Protein AF-A0A4P5QEE5-F1 (afdb_monomer)

Secondary structure (DSSP, 8-state):
---HHHHHHHHHHHH-TT--HHHHHHHT--HHHHHHHHHHHT--GGGTT--GGGS-HHHHHHHHHHHHHHHHHHHHTTT--GGGGSPP------S----HHHHHHHHHHHHHHHHHHHHHTTS---

Foldseek 3Di:
DDDPVVVVVVVCCVPVVDDDVVQVVLVPDDLVVLQQLCVLLVHDSVCSPPHPVVDDPVSVVSSVNSVVVVVVVCVVCVPPDPVNVDDPPPPPVPPPCVDPVVVVVVVVVVVVVVVCVVVVVVPPDD

Sequence (126 aa):
MKDHNHWLAVCRQLITEHHSKARKAWEGMNQRQRGVILHSAGLSARFCPYDWKDFNNRELRQLKRGIQRLRALANAFGSISDLDFVQPVLPVVVAEVSKPEQASLVIQAVLEARNKLKTGAITRNH

Radius of gyration: 28.26 Å; Cα contacts (8 Å, |Δi|>4): 48; chains: 1; bounding box: 59×30×85 Å

Structure (mmCIF, N/CA/C/O backbone):
data_AF-A0A4P5QEE5-F1
#
_entry.id   AF-A0A4P5QEE5-F1
#
loop_
_atom_site.group_PDB
_atom_site.id
_atom_site.type_symbol
_atom_site.label_atom_id
_atom_site.label_alt_id
_atom_site.label_comp_id
_atom_site.label_asym_id
_atom_site.label_entity_id
_atom_site.label_seq_id
_atom_site.pdbx_PDB_ins_code
_atom_site.Cartn_x
_atom_site.Cartn_y
_atom_site.Cartn_z
_atom_site.occupancy
_atom_site.B_iso_or_equiv
_atom_site.auth_seq_id
_atom_site.auth_comp_id
_atom_site.auth_asym_id
_atom_site.auth_atom_id
_atom_site.pdbx_PDB_model_num
ATOM 1 N N . MET A 1 1 ? 3.429 -5.647 34.161 1.00 53.69 1 MET A N 1
ATOM 2 C CA . MET A 1 1 ? 3.590 -4.194 33.917 1.00 53.69 1 MET A CA 1
ATOM 3 C C . MET A 1 1 ? 3.403 -3.961 32.427 1.00 53.69 1 MET A C 1
ATOM 5 O O . MET A 1 1 ? 3.922 -4.760 31.665 1.00 53.69 1 MET A O 1
ATOM 9 N N . LYS A 1 2 ? 2.609 -2.977 31.992 1.00 66.44 2 LYS A N 1
ATOM 10 C CA . LYS A 1 2 ? 2.437 -2.726 30.550 1.00 66.44 2 LYS A CA 1
ATOM 11 C C . LYS A 1 2 ? 3.646 -1.961 30.002 1.00 66.44 2 LYS A C 1
ATOM 13 O O . LYS A 1 2 ? 4.070 -0.994 30.630 1.00 66.44 2 LYS A O 1
ATOM 18 N N . ASP A 1 3 ? 4.159 -2.386 28.848 1.00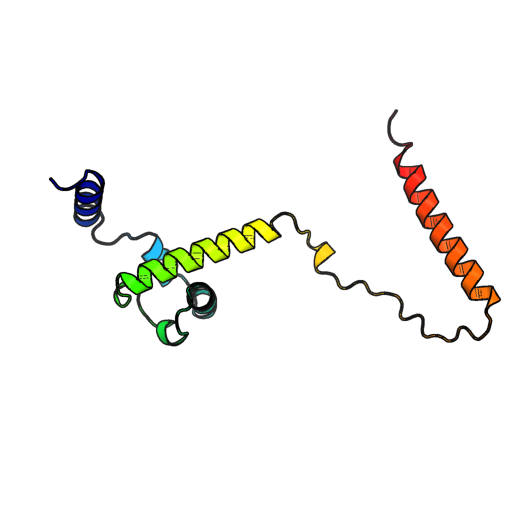 82.19 3 ASP A N 1
ATOM 19 C CA . ASP A 1 3 ? 5.369 -1.830 28.229 1.00 82.19 3 ASP A CA 1
ATOM 20 C C . ASP A 1 3 ? 5.222 -0.364 27.803 1.00 82.19 3 ASP A C 1
ATOM 22 O O . ASP A 1 3 ? 4.135 0.115 27.479 1.00 82.19 3 ASP A O 1
ATOM 26 N N . HIS A 1 4 ? 6.351 0.337 27.707 1.00 74.38 4 HIS A N 1
ATOM 27 C CA . HIS A 1 4 ? 6.447 1.734 27.266 1.00 74.38 4 HIS A CA 1
ATOM 28 C C . HIS A 1 4 ? 5.711 2.012 25.936 1.00 74.38 4 HIS A C 1
ATOM 30 O O . HIS A 1 4 ? 5.020 3.021 25.787 1.00 74.38 4 HIS A O 1
ATOM 36 N N . ASN A 1 5 ? 5.772 1.067 24.989 1.00 73.06 5 ASN A N 1
ATOM 37 C CA . ASN A 1 5 ? 5.068 1.159 23.706 1.00 73.06 5 ASN A CA 1
ATOM 38 C C . ASN A 1 5 ? 3.537 1.175 23.851 1.00 73.06 5 ASN A C 1
ATOM 40 O O . ASN A 1 5 ? 2.855 1.791 23.031 1.00 73.06 5 ASN A O 1
ATOM 44 N N . HIS A 1 6 ? 2.992 0.523 24.884 1.00 76.25 6 HIS A N 1
ATOM 45 C CA . HIS A 1 6 ? 1.557 0.529 25.165 1.00 76.25 6 HIS A CA 1
ATOM 46 C C . HIS A 1 6 ? 1.094 1.920 25.601 1.00 76.25 6 HIS A C 1
ATOM 48 O O . HIS A 1 6 ? 0.134 2.449 25.048 1.00 76.25 6 HIS A O 1
ATOM 54 N N . TRP A 1 7 ? 1.811 2.543 26.537 1.00 83.25 7 TRP A N 1
ATOM 55 C CA . TRP A 1 7 ? 1.470 3.878 27.031 1.00 83.25 7 TRP A CA 1
ATOM 56 C C . TRP A 1 7 ? 1.654 4.959 25.966 1.00 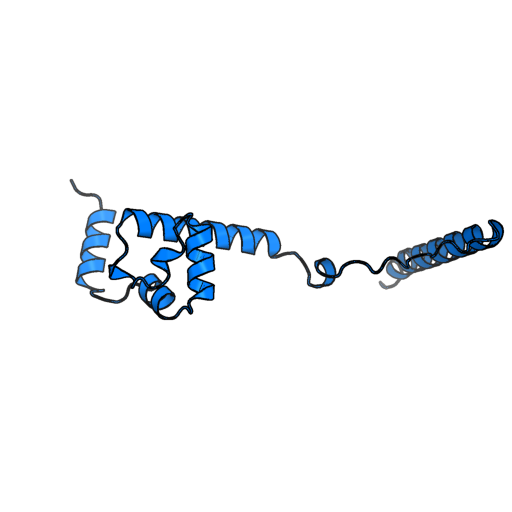83.25 7 TRP A C 1
ATOM 58 O O . TRP A 1 7 ? 0.796 5.825 25.828 1.00 83.25 7 TRP A O 1
ATOM 68 N N . LEU A 1 8 ? 2.683 4.854 25.117 1.00 80.50 8 LEU A N 1
ATOM 69 C CA . LEU A 1 8 ? 2.822 5.735 23.952 1.00 80.50 8 LEU A CA 1
ATOM 70 C C . LEU A 1 8 ? 1.657 5.603 22.962 1.00 80.50 8 LEU A C 1
ATOM 72 O O . LEU A 1 8 ? 1.245 6.600 22.371 1.00 80.50 8 LEU A O 1
ATOM 76 N N . ALA A 1 9 ? 1.127 4.396 22.754 1.00 70.12 9 ALA A N 1
ATOM 77 C CA . ALA A 1 9 ? -0.030 4.188 21.885 1.00 70.12 9 ALA A CA 1
ATOM 78 C C . ALA A 1 9 ? -1.307 4.808 22.474 1.00 70.12 9 ALA A C 1
ATOM 80 O O . ALA A 1 9 ? -2.044 5.468 21.743 1.00 70.12 9 ALA A O 1
ATOM 81 N N . VAL A 1 10 ? -1.519 4.662 23.786 1.00 71.50 10 VAL A N 1
ATOM 82 C CA . VAL A 1 10 ? -2.647 5.261 24.520 1.00 71.50 10 VAL A CA 1
ATOM 83 C C . VAL A 1 10 ? -2.572 6.791 24.492 1.00 71.50 10 VAL A C 1
ATOM 85 O O . VAL A 1 10 ? -3.545 7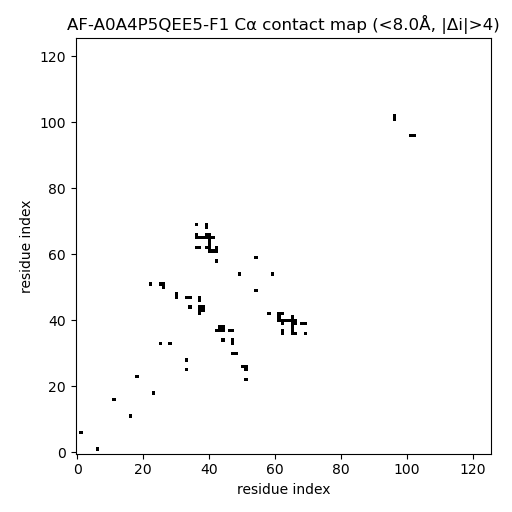.442 24.123 1.00 71.50 10 VAL A O 1
ATOM 88 N N . CYS A 1 11 ? -1.405 7.381 24.771 1.00 69.81 11 CYS A N 1
ATOM 89 C CA . CYS A 1 11 ? -1.216 8.833 24.694 1.00 69.81 11 CYS A CA 1
ATOM 90 C C . CYS A 1 11 ? -1.396 9.363 23.266 1.00 69.81 11 CYS A C 1
ATOM 92 O O . CYS A 1 11 ? -2.002 10.412 23.068 1.00 69.81 11 CYS A O 1
ATOM 94 N N . ARG A 1 12 ? -0.925 8.630 22.245 1.00 68.44 12 ARG A N 1
ATOM 95 C CA . ARG A 1 12 ? -1.198 8.987 20.845 1.00 68.44 12 ARG A CA 1
ATOM 96 C C . ARG A 1 12 ? -2.693 8.944 20.552 1.00 68.44 12 ARG A C 1
ATOM 98 O O . ARG A 1 12 ? -3.183 9.879 19.938 1.00 68.44 12 ARG A O 1
ATOM 105 N N . GLN A 1 13 ? -3.420 7.926 21.004 1.00 63.81 13 GLN A N 1
ATOM 106 C CA . GLN A 1 13 ? -4.875 7.861 20.827 1.00 63.81 13 GLN A CA 1
ATOM 107 C C . GLN A 1 13 ? -5.606 9.038 21.482 1.00 63.81 13 GLN A C 1
ATOM 109 O O . GLN A 1 13 ? -6.482 9.610 20.846 1.00 63.81 13 GLN A O 1
ATOM 114 N N . LEU A 1 14 ? -5.208 9.426 22.696 1.00 64.06 14 LEU A N 1
ATOM 115 C CA . LEU A 1 14 ? -5.802 10.544 23.438 1.00 64.06 14 LEU A CA 1
ATOM 116 C C . LEU A 1 14 ? -5.508 11.919 22.817 1.00 64.06 14 LEU A C 1
ATOM 118 O O . LEU A 1 14 ? -6.357 12.797 22.862 1.00 64.06 14 LEU A O 1
ATOM 122 N N . ILE A 1 15 ? -4.317 12.122 22.242 1.00 62.91 15 ILE A N 1
ATOM 123 C CA . ILE A 1 15 ? -3.889 13.431 21.708 1.00 62.91 15 ILE A CA 1
ATOM 124 C C . ILE A 1 15 ? -4.224 13.584 20.215 1.00 62.91 15 ILE A C 1
ATOM 126 O O . ILE A 1 15 ? -4.459 14.689 19.735 1.00 62.91 15 ILE A O 1
ATOM 130 N N . THR A 1 16 ? -4.226 12.491 19.444 1.00 54.44 16 THR A N 1
ATOM 131 C CA . THR A 1 16 ? -4.406 12.520 17.977 1.00 54.44 16 THR A CA 1
ATOM 132 C C . THR A 1 16 ? -5.770 12.015 17.533 1.00 54.44 16 THR A C 1
ATOM 134 O O . THR A 1 16 ? -5.851 11.346 16.501 1.00 54.44 16 THR A O 1
ATOM 137 N N . GLU A 1 17 ? -6.818 12.347 18.292 1.00 48.72 17 GLU A N 1
ATOM 138 C CA . GLU A 1 17 ? -8.165 11.763 18.225 1.00 48.72 17 GLU A CA 1
ATOM 139 C C . GLU A 1 17 ? -8.670 11.470 16.792 1.00 48.72 17 GLU A C 1
ATOM 141 O O . GLU A 1 17 ? -9.287 10.431 16.587 1.00 48.72 17 GLU A O 1
ATOM 146 N N . HIS A 1 18 ? -8.295 12.230 15.745 1.00 50.78 18 HIS A N 1
ATOM 147 C CA . HIS A 1 18 ? -8.627 11.877 14.353 1.00 50.78 18 HIS A CA 1
ATOM 148 C C . HIS A 1 18 ? -7.581 12.168 13.251 1.00 50.78 18 HIS A C 1
ATOM 150 O O . HIS A 1 18 ? -7.962 12.478 12.121 1.00 50.78 18 HIS A O 1
ATOM 156 N N . HIS A 1 19 ? -6.270 11.996 13.473 1.00 56.59 19 HIS A N 1
ATOM 157 C CA . HIS A 1 19 ? -5.278 12.220 12.393 1.00 56.59 19 HIS A CA 1
ATOM 158 C C . HIS A 1 19 ? -4.323 11.048 12.134 1.00 56.59 19 HIS A C 1
ATOM 160 O O . HIS A 1 19 ? -3.101 11.200 12.083 1.00 56.59 19 HIS A O 1
ATOM 166 N N . SER A 1 20 ? -4.870 9.856 11.874 1.00 73.50 20 SER A N 1
ATOM 167 C CA . SER A 1 20 ? -4.074 8.809 11.222 1.00 73.50 20 SER A CA 1
ATOM 168 C C . SER A 1 20 ? -3.656 9.296 9.829 1.00 73.50 20 SER A C 1
ATOM 170 O O . SER A 1 20 ? -4.485 9.448 8.934 1.00 73.50 20 SER A O 1
ATOM 172 N N . LYS A 1 21 ? -2.354 9.527 9.612 1.00 83.31 21 LYS A N 1
ATOM 173 C CA . LYS A 1 21 ? -1.821 9.869 8.278 1.00 83.31 21 LYS A CA 1
ATOM 174 C C . LYS A 1 21 ? -2.212 8.821 7.229 1.00 83.31 21 LYS A C 1
ATOM 176 O O . LYS A 1 21 ? -2.467 9.171 6.083 1.00 83.31 21 LYS A O 1
ATOM 181 N N . ALA A 1 22 ? -2.305 7.553 7.638 1.00 86.19 22 ALA A N 1
ATOM 182 C CA . ALA A 1 22 ? -2.746 6.460 6.777 1.00 86.19 22 ALA A CA 1
ATOM 183 C C . ALA A 1 22 ? -4.235 6.571 6.414 1.00 86.19 22 ALA A C 1
ATOM 185 O O . ALA A 1 22 ? -4.585 6.339 5.262 1.00 86.19 22 ALA A O 1
ATOM 186 N N . ARG A 1 23 ? -5.081 7.015 7.354 1.00 89.62 23 ARG A N 1
ATOM 187 C CA . ARG A 1 23 ? -6.489 7.338 7.086 1.00 89.62 23 ARG A CA 1
ATOM 188 C C . ARG A 1 23 ? -6.610 8.442 6.044 1.00 89.62 23 ARG A C 1
ATOM 190 O O . ARG A 1 23 ? -7.257 8.236 5.027 1.00 89.62 23 ARG A O 1
ATOM 197 N N . LYS A 1 24 ? -5.924 9.569 6.262 1.00 89.75 24 LYS A N 1
ATOM 198 C CA . LYS A 1 24 ? -5.940 10.704 5.326 1.00 89.75 24 LYS A CA 1
ATOM 199 C C . LYS A 1 24 ? -5.464 10.291 3.930 1.00 89.75 24 LYS A C 1
ATOM 201 O O . LYS A 1 24 ? -6.046 10.704 2.935 1.00 89.75 24 LYS A O 1
ATOM 206 N N . ALA A 1 25 ? -4.423 9.459 3.858 1.00 91.56 25 ALA A N 1
ATOM 207 C CA . ALA A 1 25 ? -3.936 8.921 2.594 1.00 91.56 25 ALA A CA 1
ATOM 208 C C . ALA A 1 25 ? -4.981 8.021 1.912 1.00 91.56 25 ALA A C 1
ATOM 210 O O . ALA A 1 25 ? -5.238 8.203 0.730 1.00 91.56 25 ALA A O 1
ATOM 211 N N . TRP A 1 26 ? -5.604 7.092 2.644 1.00 93.56 26 TRP A N 1
ATOM 212 C CA . TRP A 1 26 ? -6.639 6.198 2.111 1.00 93.56 26 TRP A CA 1
ATOM 213 C C . TRP A 1 26 ? -7.872 6.953 1.599 1.00 93.56 26 TRP A C 1
ATOM 215 O O . TRP A 1 26 ? -8.352 6.702 0.493 1.00 93.56 26 TRP A O 1
ATOM 225 N N . GLU A 1 27 ? -8.367 7.909 2.385 1.00 91.62 27 GLU A N 1
ATOM 226 C CA . GLU A 1 27 ? -9.534 8.726 2.042 1.00 91.62 27 GLU A CA 1
ATOM 227 C C . GLU A 1 27 ? -9.264 9.614 0.818 1.00 91.62 27 GLU A C 1
ATOM 229 O O . GLU A 1 27 ? -10.159 9.797 -0.000 1.00 91.62 27 GLU A O 1
ATOM 234 N N . GLY A 1 28 ? -8.022 10.075 0.628 1.00 92.19 28 GLY A N 1
ATOM 235 C CA . GLY A 1 28 ? -7.608 10.838 -0.554 1.00 92.19 28 GLY A CA 1
A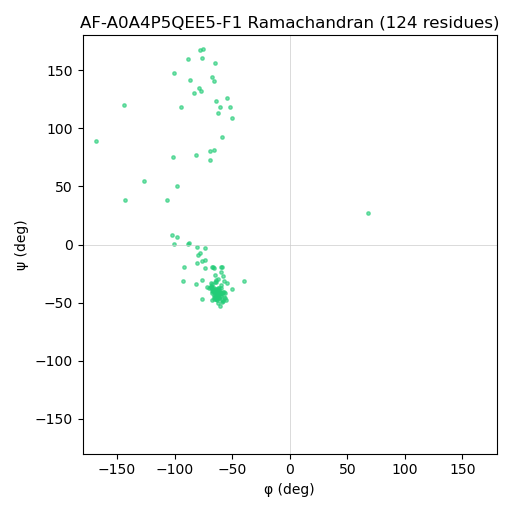TOM 236 C C . GLY A 1 28 ? -7.351 10.011 -1.822 1.00 92.19 28 GLY A C 1
ATOM 237 O O . GLY A 1 28 ? -7.110 10.593 -2.878 1.00 92.19 28 GLY A O 1
ATOM 238 N N . MET A 1 29 ? -7.370 8.676 -1.750 1.00 94.25 29 MET A N 1
ATOM 239 C CA . MET A 1 29 ? -7.121 7.807 -2.905 1.00 94.25 29 MET A CA 1
ATOM 240 C C . MET A 1 29 ? -8.386 7.537 -3.719 1.00 94.25 29 MET A C 1
ATOM 242 O O . MET A 1 29 ? -9.452 7.263 -3.165 1.00 94.25 29 MET A O 1
ATOM 246 N N . ASN A 1 30 ? -8.236 7.492 -5.044 1.00 95.00 30 ASN A N 1
ATOM 247 C CA . ASN A 1 30 ? -9.287 7.014 -5.943 1.00 95.00 30 ASN A CA 1
ATOM 248 C C . ASN A 1 30 ? -9.420 5.475 -5.911 1.00 95.00 30 ASN A C 1
ATOM 250 O O . ASN A 1 30 ? -8.554 4.759 -5.400 1.00 95.00 30 ASN A O 1
ATOM 254 N N . GLN A 1 31 ? -10.496 4.940 -6.501 1.00 93.31 31 GLN A N 1
ATOM 255 C CA . GLN A 1 31 ? -10.774 3.495 -6.477 1.00 93.3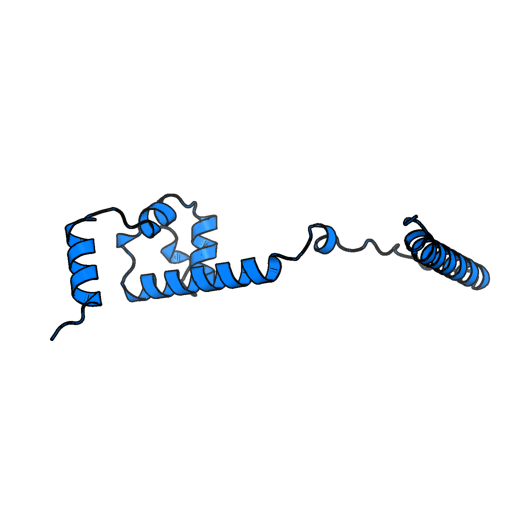1 31 GLN A CA 1
ATOM 256 C C . GLN A 1 31 ? -9.666 2.639 -7.112 1.00 93.31 31 GLN A C 1
ATOM 258 O O . GLN A 1 31 ? -9.378 1.549 -6.620 1.00 93.31 31 GLN A O 1
ATOM 263 N N . A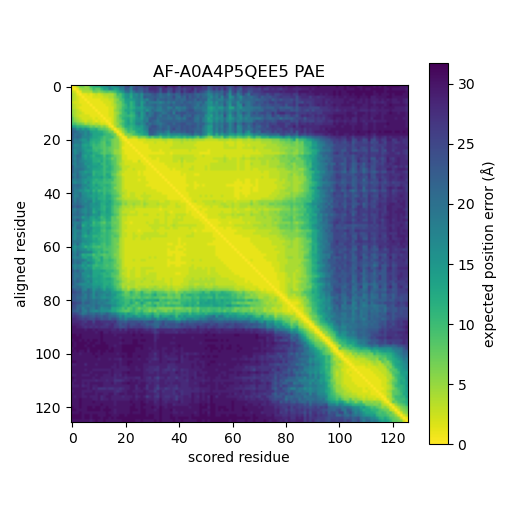RG A 1 32 ? -9.002 3.122 -8.172 1.00 94.06 32 ARG A N 1
ATOM 264 C CA . ARG A 1 32 ? -7.900 2.381 -8.813 1.00 94.06 32 ARG A CA 1
ATOM 265 C C . ARG A 1 32 ? -6.710 2.244 -7.865 1.00 94.06 32 ARG A C 1
ATOM 267 O O . ARG A 1 32 ? -6.192 1.145 -7.687 1.00 94.06 32 ARG A O 1
ATOM 274 N N . GLN A 1 33 ? -6.321 3.337 -7.211 1.00 94.75 33 GLN A N 1
ATOM 275 C CA . GLN A 1 33 ? -5.238 3.352 -6.224 1.00 94.75 33 GLN A CA 1
ATOM 276 C C . GLN A 1 33 ? -5.547 2.433 -5.035 1.00 94.75 33 GLN A C 1
ATOM 278 O O . GLN A 1 33 ? -4.701 1.626 -4.642 1.00 94.75 33 GLN A O 1
ATOM 283 N N . ARG A 1 34 ? -6.778 2.490 -4.508 1.00 95.56 34 ARG A N 1
ATOM 284 C CA . ARG A 1 34 ? -7.233 1.585 -3.439 1.00 95.56 34 ARG A CA 1
ATOM 285 C C . ARG A 1 34 ? -7.166 0.121 -3.872 1.00 95.56 34 ARG A C 1
ATOM 287 O O . ARG A 1 34 ? -6.689 -0.713 -3.105 1.00 95.56 34 ARG A O 1
ATOM 294 N N . GLY A 1 35 ? -7.562 -0.184 -5.108 1.00 95.94 35 GLY A N 1
ATOM 295 C CA . GLY A 1 35 ? -7.477 -1.528 -5.687 1.00 95.94 35 GLY A CA 1
ATOM 296 C C . GLY A 1 35 ? -6.059 -2.105 -5.678 1.00 95.94 35 GLY A C 1
ATOM 297 O O . GLY A 1 35 ? -5.869 -3.242 -5.249 1.00 95.94 35 GLY A O 1
ATOM 298 N N . VAL A 1 36 ? -5.053 -1.311 -6.065 1.00 95.81 36 VAL A N 1
ATOM 299 C CA . VAL A 1 36 ? -3.636 -1.730 -6.042 1.00 95.81 36 VAL A CA 1
ATOM 300 C C . VAL A 1 36 ? -3.179 -2.066 -4.621 1.00 95.81 36 VAL A C 1
ATOM 302 O O . VAL A 1 36 ? -2.563 -3.112 -4.389 1.00 95.81 36 VAL A O 1
ATOM 305 N N . ILE A 1 37 ? -3.514 -1.216 -3.645 1.00 95.62 37 ILE A N 1
ATOM 306 C CA . ILE A 1 37 ? -3.160 -1.459 -2.242 1.00 95.62 37 ILE A CA 1
ATOM 307 C C . ILE A 1 37 ? -3.842 -2.729 -1.723 1.00 95.62 37 ILE A C 1
ATOM 309 O O . ILE A 1 37 ? -3.164 -3.583 -1.148 1.00 95.62 37 ILE A O 1
ATOM 313 N N . LEU A 1 38 ? -5.147 -2.894 -1.957 1.00 96.75 38 LEU A N 1
ATOM 314 C CA . LEU A 1 38 ? -5.893 -4.080 -1.523 1.00 96.75 38 LEU A CA 1
ATOM 315 C C . LEU A 1 38 ? -5.317 -5.361 -2.124 1.00 96.75 38 LEU A C 1
ATOM 317 O O . LEU A 1 38 ? -5.078 -6.322 -1.391 1.00 96.75 38 LEU A O 1
ATOM 321 N N . HIS A 1 39 ? -5.005 -5.346 -3.419 1.00 96.62 39 HIS A N 1
ATOM 322 C CA . HIS A 1 39 ? -4.395 -6.483 -4.095 1.00 96.62 39 HIS A CA 1
ATOM 323 C C . HIS A 1 39 ? -3.052 -6.863 -3.453 1.00 96.62 39 HIS A C 1
ATOM 325 O O . HIS A 1 39 ? -2.857 -8.011 -3.054 1.00 96.62 39 HIS A O 1
ATOM 331 N N . SER A 1 40 ? -2.158 -5.891 -3.233 1.00 96.50 40 SER A N 1
ATOM 332 C CA . SER A 1 40 ? -0.862 -6.140 -2.574 1.00 96.50 40 SER A CA 1
ATOM 333 C C . SER A 1 40 ? -0.984 -6.655 -1.129 1.00 96.50 40 SER A C 1
ATOM 335 O O . SER A 1 40 ? -0.125 -7.401 -0.638 1.00 96.50 40 SER A O 1
ATOM 337 N N . ALA A 1 41 ? -2.062 -6.271 -0.440 1.00 95.81 41 ALA A N 1
ATOM 338 C CA . ALA A 1 41 ? -2.395 -6.708 0.911 1.00 95.81 41 ALA A CA 1
ATOM 339 C C . ALA A 1 41 ? -3.047 -8.104 0.953 1.00 95.81 41 ALA A C 1
ATOM 341 O O . ALA A 1 41 ? -3.205 -8.662 2.042 1.00 95.81 41 ALA A O 1
ATOM 342 N N . GLY A 1 42 ? -3.399 -8.683 -0.203 1.00 95.62 42 GLY A N 1
ATOM 343 C CA . GLY A 1 42 ? -4.166 -9.929 -0.298 1.00 95.62 42 GLY A CA 1
ATOM 344 C C . GLY A 1 42 ? -5.610 -9.773 0.187 1.00 95.62 42 GLY A C 1
ATOM 345 O O . GLY A 1 42 ? -6.196 -10.720 0.708 1.00 95.62 42 GLY A O 1
ATOM 346 N N . LEU A 1 43 ? -6.157 -8.562 0.085 1.00 95.06 43 LEU A N 1
ATOM 347 C CA . LEU A 1 43 ? -7.517 -8.215 0.477 1.00 95.06 43 LEU A CA 1
ATOM 348 C C . LEU A 1 43 ? -8.426 -8.165 -0.756 1.00 95.06 43 LEU A C 1
ATOM 350 O O . LEU A 1 43 ? -8.003 -7.810 -1.855 1.00 95.06 43 LEU A O 1
ATOM 354 N N . SER A 1 44 ? -9.695 -8.528 -0.571 1.00 94.25 44 SER A N 1
ATOM 355 C CA . SER A 1 44 ? -10.673 -8.549 -1.661 1.00 94.25 44 SER A CA 1
ATOM 356 C C . SER A 1 44 ? -10.985 -7.137 -2.166 1.00 94.25 44 SER A C 1
ATOM 358 O O . SER A 1 44 ? -11.111 -6.196 -1.380 1.00 94.25 44 SER A O 1
ATOM 360 N N . ALA A 1 45 ? -11.204 -7.010 -3.478 1.00 90.62 45 ALA A N 1
ATOM 361 C CA . ALA A 1 45 ? -11.613 -5.761 -4.121 1.00 90.62 45 ALA A CA 1
ATOM 362 C C . ALA A 1 45 ? -12.944 -5.202 -3.580 1.00 90.62 45 ALA A C 1
ATOM 364 O O . ALA A 1 45 ? -13.191 -4.003 -3.691 1.00 90.62 45 ALA A O 1
ATOM 365 N N . ARG A 1 46 ? -13.770 -6.032 -2.923 1.00 92.38 46 ARG A N 1
ATOM 366 C CA . ARG A 1 46 ? -15.011 -5.600 -2.252 1.00 92.38 46 ARG A CA 1
ATOM 367 C C . ARG A 1 46 ? -14.792 -4.556 -1.155 1.00 92.38 46 ARG A C 1
ATOM 369 O O . ARG A 1 46 ? -15.738 -3.889 -0.768 1.00 92.38 46 ARG A O 1
ATOM 376 N N . PHE A 1 47 ? -13.564 -4.429 -0.650 1.00 92.69 47 PHE A N 1
ATOM 377 C CA . PHE A 1 47 ? -13.196 -3.438 0.360 1.00 92.69 47 PHE A CA 1
ATOM 378 C C . PHE A 1 47 ? -12.776 -2.088 -0.241 1.00 92.69 47 PHE A C 1
ATOM 380 O O . PHE A 1 47 ? -12.419 -1.171 0.486 1.00 92.69 47 PHE A O 1
ATOM 387 N N . CYS A 1 48 ? -12.807 -1.929 -1.567 1.00 93.19 48 CYS A N 1
ATOM 388 C CA . CYS A 1 48 ? -12.505 -0.657 -2.223 1.00 93.19 48 CYS A CA 1
ATOM 389 C C . CYS A 1 48 ? -13.385 0.530 -1.752 1.00 93.19 48 CYS A C 1
ATOM 391 O O . CYS A 1 48 ? -12.831 1.614 -1.527 1.00 93.19 48 CYS A O 1
ATOM 393 N N . PRO A 1 49 ? -14.712 0.367 -1.546 1.00 93.50 49 PRO A N 1
ATOM 394 C CA . PRO A 1 49 ? -15.562 1.446 -1.053 1.00 93.50 49 PRO A CA 1
ATOM 395 C C . PRO A 1 49 ? -15.491 1.646 0.468 1.00 93.50 49 PRO A C 1
ATOM 397 O O . PRO A 1 49 ? -16.144 2.557 0.957 1.00 93.50 49 PRO A O 1
ATOM 400 N N . TYR A 1 50 ? -14.734 0.831 1.216 1.00 93.44 50 TYR A N 1
ATOM 401 C CA . TYR A 1 50 ? -14.660 0.962 2.675 1.00 93.44 50 TYR A CA 1
ATOM 402 C C . TYR A 1 50 ? -14.000 2.280 3.086 1.00 93.44 50 TYR A C 1
ATOM 404 O O . TYR A 1 50 ? -12.975 2.692 2.517 1.00 93.44 50 TYR A O 1
ATOM 412 N N . ASP A 1 51 ? -14.539 2.889 4.139 1.00 91.25 51 ASP A N 1
ATOM 413 C CA . ASP A 1 51 ? -13.857 3.941 4.873 1.00 91.25 51 ASP A CA 1
ATOM 414 C C . ASP A 1 51 ? -12.776 3.333 5.770 1.00 91.25 51 ASP A C 1
ATOM 416 O O . ASP A 1 51 ? -12.799 2.159 6.140 1.00 91.25 51 ASP A O 1
ATOM 420 N N . TRP A 1 52 ? -11.810 4.155 6.186 1.00 90.62 52 TRP A N 1
ATOM 421 C CA . TRP A 1 52 ? -10.707 3.680 7.028 1.00 90.62 52 TRP A CA 1
ATOM 422 C C . TRP A 1 52 ? -11.176 3.030 8.343 1.00 90.62 52 TRP A C 1
ATOM 424 O O . TRP A 1 52 ? -10.518 2.129 8.859 1.00 90.62 52 TRP A O 1
ATOM 434 N N . LYS A 1 53 ? -12.305 3.499 8.887 1.00 89.44 53 LYS A N 1
ATOM 435 C CA . LYS A 1 53 ? -12.908 3.010 10.136 1.00 89.44 53 LYS A CA 1
ATOM 436 C C . LYS A 1 53 ? -13.570 1.633 10.002 1.00 89.44 53 LYS A C 1
ATOM 438 O O . LYS A 1 53 ? -13.754 0.971 11.017 1.00 89.44 53 LYS A O 1
ATOM 443 N N . ASP A 1 54 ? -13.905 1.214 8.782 1.00 93.19 54 ASP A N 1
ATOM 444 C CA . ASP A 1 54 ? -14.611 -0.048 8.531 1.00 93.19 54 ASP A CA 1
ATOM 445 C C . ASP A 1 54 ? -13.650 -1.244 8.548 1.00 93.19 54 ASP A C 1
ATOM 447 O O . ASP A 1 54 ? -14.069 -2.394 8.679 1.00 93.19 54 ASP A O 1
ATOM 451 N N . PHE A 1 55 ? -12.344 -0.980 8.444 1.00 92.50 55 PHE A N 1
ATOM 452 C CA . PHE A 1 55 ? -11.319 -2.005 8.556 1.00 92.50 55 PHE A CA 1
ATOM 453 C C . PHE A 1 55 ? -11.079 -2.406 10.008 1.00 92.50 55 PHE A C 1
ATOM 455 O O . PHE A 1 55 ? -10.801 -1.581 10.881 1.00 92.50 55 PHE A O 1
ATOM 462 N N . ASN A 1 56 ? -11.055 -3.710 10.255 1.00 92.44 56 ASN A N 1
ATOM 463 C CA . ASN A 1 56 ? -10.636 -4.233 11.548 1.00 92.44 56 ASN A CA 1
ATOM 464 C C . ASN A 1 56 ? -9.098 -4.226 11.705 1.00 92.44 56 ASN A C 1
ATOM 466 O O . ASN A 1 56 ? -8.322 -4.110 10.754 1.00 92.44 56 ASN A O 1
ATOM 470 N N . ASN A 1 57 ? -8.617 -4.438 12.933 1.00 90.50 57 ASN A N 1
ATOM 471 C CA . ASN A 1 57 ? -7.179 -4.442 13.246 1.00 90.50 57 ASN A CA 1
ATOM 472 C C . ASN A 1 57 ? -6.360 -5.500 12.481 1.00 90.50 57 ASN A C 1
ATOM 474 O O . ASN A 1 57 ? -5.136 -5.378 12.358 1.00 90.50 57 ASN A O 1
ATOM 478 N N . ARG A 1 58 ? -6.983 -6.587 12.013 1.00 94.50 58 ARG A N 1
ATOM 479 C CA . ARG A 1 58 ? -6.299 -7.600 11.199 1.00 94.50 58 ARG A CA 1
ATOM 480 C C . ARG A 1 58 ? -6.109 -7.086 9.774 1.00 94.50 58 ARG A C 1
ATOM 482 O O . ARG A 1 58 ? -4.988 -7.141 9.273 1.00 94.50 58 ARG A O 1
ATOM 489 N N . GLU A 1 59 ? -7.151 -6.519 9.183 1.00 94.38 59 GLU A N 1
ATOM 490 C CA . GLU A 1 59 ? -7.122 -5.916 7.848 1.00 94.38 59 GLU A CA 1
ATOM 491 C C . GLU A 1 59 ? -6.168 -4.724 7.788 1.00 94.38 59 GLU A C 1
ATOM 493 O O . GLU A 1 59 ? -5.341 -4.652 6.884 1.00 94.38 59 GLU A O 1
ATOM 498 N N . LEU A 1 60 ? -6.162 -3.855 8.804 1.00 94.19 60 LEU A N 1
ATOM 499 C CA . LEU A 1 60 ? -5.204 -2.745 8.895 1.00 94.19 60 LEU A CA 1
ATOM 500 C C . LEU A 1 60 ? -3.744 -3.233 8.916 1.00 94.19 60 LEU A C 1
ATOM 502 O O . LEU A 1 60 ? -2.859 -2.634 8.297 1.00 94.19 60 LEU A O 1
ATOM 506 N N . ARG A 1 61 ? -3.467 -4.361 9.586 1.00 94.75 61 ARG A N 1
ATOM 507 C CA . ARG A 1 61 ? -2.138 -4.998 9.556 1.00 94.75 61 ARG A CA 1
ATOM 508 C C . ARG A 1 61 ? -1.816 -5.586 8.181 1.00 94.75 61 ARG A C 1
ATOM 510 O O . ARG A 1 61 ? -0.661 -5.508 7.761 1.00 94.75 61 ARG A O 1
ATOM 517 N N . GLN A 1 62 ? -2.800 -6.146 7.478 1.00 95.94 62 GLN A N 1
ATOM 518 C CA . GLN A 1 62 ? -2.631 -6.630 6.104 1.00 95.94 62 GLN A CA 1
ATOM 519 C C . GLN A 1 62 ? -2.352 -5.477 5.137 1.00 95.94 62 GLN A C 1
ATOM 521 O O . GLN A 1 62 ? -1.384 -5.561 4.384 1.00 95.94 62 GLN A O 1
ATOM 526 N N . LEU A 1 63 ? -3.100 -4.373 5.229 1.00 95.38 63 LEU A N 1
ATOM 527 C CA . LEU A 1 63 ? -2.860 -3.145 4.466 1.00 95.38 63 LEU A CA 1
ATOM 528 C C . LEU A 1 63 ? -1.434 -2.631 4.677 1.00 95.38 63 LEU A C 1
ATOM 530 O O . LEU A 1 63 ? -0.713 -2.393 3.710 1.00 95.38 63 LEU A O 1
ATOM 534 N N . LYS A 1 64 ? -0.977 -2.547 5.935 1.00 95.00 64 LYS A N 1
ATOM 535 C CA . LYS A 1 64 ? 0.404 -2.147 6.251 1.00 95.00 64 LYS A CA 1
ATOM 536 C C . LYS A 1 64 ? 1.436 -3.044 5.557 1.00 95.00 64 LYS A C 1
ATOM 538 O O . LYS A 1 64 ? 2.389 -2.530 4.976 1.00 95.00 64 LYS A O 1
ATOM 543 N N . ARG A 1 65 ? 1.252 -4.369 5.603 1.00 96.00 65 ARG A N 1
ATOM 544 C CA . ARG A 1 65 ? 2.148 -5.331 4.933 1.00 96.00 65 ARG A CA 1
ATOM 545 C C . ARG A 1 65 ? 2.098 -5.191 3.409 1.00 96.00 65 ARG A C 1
ATOM 547 O O . ARG A 1 65 ? 3.148 -5.240 2.778 1.00 96.00 65 ARG A O 1
ATOM 554 N N . GLY A 1 66 ? 0.917 -4.980 2.827 1.00 95.56 66 GLY A N 1
ATOM 555 C CA . GLY A 1 66 ? 0.746 -4.737 1.390 1.00 95.56 66 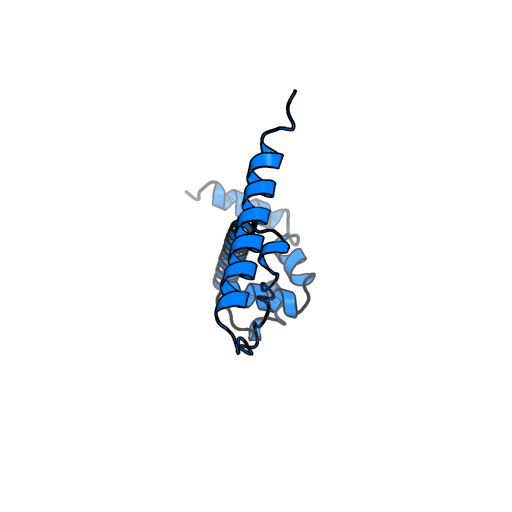GLY A CA 1
ATOM 556 C C . GLY A 1 66 ? 1.519 -3.507 0.918 1.00 95.56 66 GLY A C 1
ATOM 557 O O . GLY A 1 66 ? 2.330 -3.597 0.002 1.00 95.56 66 GLY A O 1
ATOM 558 N N . ILE A 1 67 ? 1.387 -2.390 1.637 1.00 95.06 67 ILE A N 1
ATOM 559 C CA . ILE A 1 67 ? 2.132 -1.153 1.350 1.00 95.06 67 ILE A CA 1
ATOM 560 C C . ILE A 1 67 ? 3.649 -1.373 1.455 1.00 95.06 67 ILE A C 1
ATOM 562 O O . ILE A 1 67 ? 4.406 -0.883 0.620 1.00 95.06 67 ILE A O 1
ATOM 566 N N . GLN A 1 68 ? 4.116 -2.131 2.453 1.00 95.94 68 GLN A N 1
ATOM 567 C CA . GLN A 1 68 ? 5.539 -2.470 2.577 1.00 95.94 68 GLN A CA 1
ATOM 568 C C . GLN A 1 68 ? 6.044 -3.297 1.386 1.00 95.94 68 GLN A C 1
ATOM 570 O O . GLN A 1 68 ? 7.142 -3.034 0.899 1.00 95.94 68 GLN A O 1
ATOM 575 N N . ARG A 1 69 ? 5.243 -4.245 0.882 1.00 95.56 69 ARG A N 1
ATOM 576 C CA . ARG A 1 69 ? 5.574 -5.012 -0.331 1.00 95.56 69 ARG A CA 1
ATOM 577 C C . ARG A 1 69 ? 5.645 -4.119 -1.562 1.00 95.56 69 ARG A C 1
ATOM 579 O O . ARG A 1 69 ? 6.606 -4.224 -2.312 1.00 95.56 69 ARG A O 1
ATOM 586 N N . LEU A 1 70 ? 4.679 -3.216 -1.738 1.00 95.38 70 LEU A N 1
ATOM 587 C CA . LEU A 1 70 ? 4.696 -2.249 -2.842 1.00 95.38 70 LEU A CA 1
ATOM 588 C C . LEU A 1 70 ? 5.948 -1.374 -2.799 1.00 95.38 70 LEU A C 1
ATOM 590 O O . LEU A 1 70 ? 6.574 -1.156 -3.829 1.00 95.38 70 LEU A O 1
ATOM 594 N N . ARG A 1 71 ? 6.359 -0.923 -1.610 1.00 95.19 71 ARG A N 1
ATOM 595 C CA . ARG A 1 71 ? 7.595 -0.151 -1.452 1.00 95.19 71 ARG A CA 1
ATOM 596 C C . ARG A 1 71 ? 8.840 -0.967 -1.803 1.00 95.19 71 ARG A C 1
ATOM 598 O O . ARG A 1 71 ? 9.733 -0.442 -2.454 1.00 95.19 71 ARG A O 1
ATOM 605 N N . ALA A 1 72 ? 8.901 -2.232 -1.391 1.00 93.81 72 ALA A N 1
ATOM 606 C CA . ALA A 1 72 ? 10.008 -3.116 -1.748 1.00 93.81 72 ALA A CA 1
ATOM 607 C C . ALA A 1 72 ? 10.076 -3.360 -3.264 1.00 93.81 72 ALA A C 1
ATOM 609 O O . ALA A 1 72 ? 11.159 -3.294 -3.837 1.00 93.81 72 ALA A O 1
ATOM 610 N N . LEU A 1 73 ? 8.925 -3.566 -3.915 1.00 92.75 73 LEU A N 1
ATOM 611 C CA . LEU A 1 73 ? 8.836 -3.681 -5.371 1.00 92.75 73 LEU A CA 1
ATOM 612 C C . LEU A 1 73 ? 9.292 -2.392 -6.058 1.00 92.75 73 LEU A C 1
ATOM 614 O O . LEU A 1 73 ? 10.169 -2.446 -6.906 1.00 92.75 73 LEU A O 1
ATOM 618 N N . ALA A 1 74 ? 8.779 -1.230 -5.651 1.00 92.56 74 ALA A N 1
ATOM 619 C CA . ALA A 1 74 ? 9.198 0.051 -6.218 1.00 92.56 74 ALA A CA 1
ATOM 620 C C . ALA A 1 74 ? 10.714 0.274 -6.083 1.00 92.56 74 ALA A C 1
ATOM 622 O O . ALA A 1 74 ? 11.357 0.709 -7.031 1.00 92.56 74 ALA A O 1
ATOM 623 N N . ASN A 1 75 ? 11.301 -0.090 -4.938 1.00 93.06 75 ASN A N 1
ATOM 624 C CA . ASN A 1 75 ? 12.747 -0.015 -4.742 1.00 93.06 75 ASN A CA 1
ATOM 625 C C . ASN A 1 75 ? 13.518 -0.966 -5.672 1.00 93.06 75 ASN A C 1
ATOM 627 O O . ASN A 1 75 ? 14.576 -0.589 -6.163 1.00 93.06 75 ASN A O 1
ATOM 631 N N . ALA A 1 76 ? 13.007 -2.177 -5.922 1.00 90.19 76 ALA A N 1
ATOM 632 C CA . ALA A 1 76 ? 13.647 -3.144 -6.818 1.00 90.19 76 ALA A CA 1
ATOM 633 C C . ALA A 1 76 ? 13.699 -2.648 -8.272 1.00 90.19 76 ALA A C 1
ATOM 635 O O . ALA A 1 76 ? 14.660 -2.926 -8.979 1.00 90.19 76 ALA A O 1
ATOM 636 N N . PHE A 1 77 ? 12.696 -1.874 -8.692 1.00 89.19 77 PHE A N 1
ATOM 637 C CA . PHE A 1 77 ? 12.669 -1.219 -10.001 1.00 89.19 77 PHE A CA 1
ATOM 638 C C . PHE A 1 77 ? 13.328 0.172 -9.997 1.00 89.19 77 PHE A C 1
ATOM 640 O O . PHE A 1 77 ? 13.387 0.819 -11.035 1.00 89.19 77 PHE A O 1
ATOM 647 N N . GLY A 1 78 ? 13.847 0.647 -8.859 1.00 87.19 78 GLY A N 1
ATOM 648 C CA . GLY A 1 78 ? 14.330 2.023 -8.708 1.00 87.19 78 GLY A CA 1
ATOM 649 C C . GLY A 1 78 ? 15.568 2.376 -9.540 1.00 87.19 78 GLY A C 1
ATOM 650 O O . GLY A 1 78 ? 15.829 3.555 -9.751 1.00 87.19 78 GLY A O 1
ATOM 651 N N . SER A 1 79 ? 16.326 1.380 -10.008 1.00 85.00 79 SER A N 1
ATOM 652 C CA . SER A 1 79 ? 17.497 1.562 -10.880 1.00 85.00 79 SER A CA 1
ATOM 653 C C . SER A 1 79 ? 17.215 1.28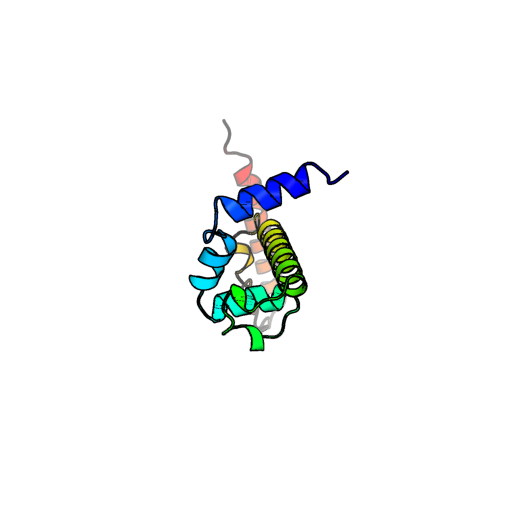6 -12.359 1.00 85.00 79 SER A C 1
ATOM 655 O O . SER A 1 79 ? 18.142 1.343 -13.162 1.00 85.00 79 SER A O 1
ATOM 657 N N . ILE A 1 80 ? 15.979 0.920 -12.709 1.00 88.56 80 ILE A N 1
ATOM 658 C CA . ILE A 1 80 ? 15.591 0.589 -14.082 1.00 88.56 80 ILE A CA 1
ATOM 659 C C . ILE A 1 80 ? 15.282 1.893 -14.817 1.00 88.56 80 ILE A C 1
ATOM 661 O O . ILE A 1 80 ? 14.568 2.753 -14.302 1.00 88.56 80 ILE A O 1
ATOM 665 N N . SER A 1 81 ? 15.865 2.051 -16.001 1.00 83.12 81 SER A N 1
ATOM 666 C CA . SER A 1 81 ? 15.705 3.236 -16.838 1.00 83.12 81 SER A CA 1
ATOM 667 C C . SER A 1 81 ? 14.497 3.096 -17.764 1.00 83.12 81 SER A C 1
ATOM 669 O O . SER A 1 81 ? 14.069 1.988 -18.078 1.00 83.12 81 SER A O 1
ATOM 671 N N . ASP A 1 82 ? 13.977 4.211 -18.279 1.00 83.44 82 ASP A N 1
ATOM 672 C CA . ASP A 1 82 ? 12.870 4.182 -19.249 1.00 83.44 82 ASP A CA 1
ATOM 673 C C . ASP A 1 82 ? 13.214 3.371 -20.514 1.00 83.44 82 ASP A C 1
ATOM 675 O O . ASP A 1 82 ? 12.333 2.788 -21.147 1.00 83.44 82 ASP A O 1
ATOM 679 N N . LEU A 1 83 ? 14.505 3.282 -20.859 1.00 83.31 83 LEU A N 1
ATOM 680 C CA . LEU A 1 83 ? 15.000 2.504 -21.997 1.00 83.31 83 LEU A CA 1
ATOM 681 C C . LEU A 1 83 ? 14.779 0.996 -21.825 1.00 83.31 83 LEU A C 1
ATOM 683 O O . LEU A 1 83 ? 14.627 0.291 -22.820 1.00 83.31 83 LEU A O 1
ATOM 687 N N . ASP A 1 84 ? 14.704 0.506 -20.587 1.00 84.44 84 ASP A N 1
ATOM 688 C CA . ASP A 1 84 ? 14.455 -0.907 -20.289 1.00 84.44 84 ASP A CA 1
ATOM 689 C C . ASP A 1 84 ? 12.991 -1.313 -20.552 1.00 84.44 84 ASP A C 1
ATOM 691 O O . ASP A 1 84 ? 12.675 -2.502 -20.618 1.00 84.44 84 ASP A O 1
ATOM 695 N N . PHE A 1 85 ? 12.090 -0.339 -20.739 1.00 85.81 85 PHE A N 1
ATOM 696 C CA . PHE A 1 85 ? 10.679 -0.560 -21.076 1.00 85.81 85 PHE A CA 1
ATOM 697 C C . PHE A 1 85 ? 10.384 -0.434 -22.578 1.00 85.81 85 PHE A C 1
ATOM 699 O O . PHE A 1 85 ? 9.223 -0.501 -22.990 1.00 85.81 85 PHE A O 1
ATOM 706 N N . VAL A 1 86 ? 11.414 -0.277 -23.414 1.00 85.00 86 VAL A N 1
ATOM 707 C CA . VAL A 1 86 ? 11.276 -0.271 -24.872 1.00 85.00 86 VAL A CA 1
ATOM 708 C C . VAL A 1 86 ? 11.537 -1.677 -25.391 1.00 85.00 86 VAL A C 1
ATOM 710 O O . VAL A 1 86 ? 12.633 -2.218 -25.249 1.00 85.00 86 VAL A O 1
ATOM 713 N N . GLN A 1 87 ? 10.535 -2.280 -26.030 1.00 81.31 87 GLN A N 1
ATOM 714 C CA . GLN A 1 87 ? 10.760 -3.530 -26.742 1.00 81.31 87 GLN A CA 1
ATOM 715 C C . GLN A 1 87 ? 11.743 -3.248 -27.886 1.00 81.31 87 GLN A C 1
ATOM 717 O O . GLN A 1 87 ? 11.466 -2.362 -28.701 1.00 81.31 87 GLN A O 1
ATOM 722 N N . PRO A 1 88 ? 12.889 -3.950 -27.969 1.00 73.25 88 PRO A N 1
ATOM 723 C CA . PRO A 1 88 ? 13.797 -3.749 -29.079 1.00 73.25 88 PRO A CA 1
ATOM 724 C C . PRO A 1 88 ? 13.033 -4.089 -30.353 1.00 73.25 88 PRO A C 1
ATOM 726 O O . PRO A 1 88 ? 12.595 -5.227 -30.542 1.00 73.25 88 PRO A O 1
ATOM 729 N N . VAL A 1 89 ? 12.879 -3.096 -31.229 1.00 71.06 89 VAL A N 1
ATOM 730 C CA . VAL A 1 89 ? 12.526 -3.338 -32.623 1.00 71.06 89 VAL A CA 1
ATOM 731 C C . VAL A 1 89 ? 13.758 -3.994 -33.225 1.00 71.06 89 VAL A C 1
ATOM 733 O O . VAL A 1 89 ? 14.615 -3.342 -33.819 1.00 71.06 89 VAL A O 1
ATOM 736 N N . LEU A 1 90 ? 13.905 -5.300 -32.992 1.00 61.62 90 LEU A N 1
ATOM 737 C CA . LEU A 1 90 ? 14.752 -6.100 -33.851 1.00 61.62 90 LEU A CA 1
ATOM 738 C C . LEU A 1 90 ? 14.205 -5.850 -35.253 1.00 61.62 90 LEU A C 1
ATOM 740 O O . LEU A 1 90 ? 12.989 -5.987 -35.437 1.00 61.62 90 LEU A O 1
ATOM 744 N N . PRO A 1 91 ? 15.040 -5.435 -36.222 1.00 57.62 91 PRO A N 1
ATOM 745 C CA . PRO A 1 91 ? 14.591 -5.460 -37.594 1.00 57.62 91 PRO A CA 1
ATOM 746 C C . PRO A 1 91 ? 14.078 -6.878 -37.799 1.00 57.62 91 PRO A C 1
ATOM 748 O O . PRO A 1 91 ? 14.818 -7.847 -37.603 1.00 57.62 91 PRO A O 1
ATOM 751 N N . VAL A 1 92 ? 12.785 -7.003 -38.105 1.00 54.47 92 VAL A N 1
ATOM 752 C CA . VAL A 1 92 ? 12.285 -8.197 -38.759 1.00 54.47 92 VAL A CA 1
ATOM 753 C C . VAL A 1 92 ? 13.101 -8.210 -40.036 1.00 54.47 92 VAL A C 1
ATOM 755 O O . VAL A 1 92 ? 12.780 -7.517 -40.999 1.00 54.47 92 VAL A O 1
ATOM 758 N N . VAL A 1 93 ? 14.237 -8.907 -40.005 1.00 53.81 93 VAL A N 1
ATOM 759 C CA . VAL A 1 93 ? 14.906 -9.371 -41.202 1.00 53.81 93 VAL A CA 1
ATOM 760 C C . VAL A 1 93 ? 13.896 -10.361 -41.744 1.00 53.81 93 VAL A C 1
ATOM 762 O O . VAL A 1 93 ? 13.934 -11.550 -41.439 1.00 53.81 93 VAL A O 1
ATOM 765 N N . VAL A 1 94 ? 12.891 -9.820 -42.438 1.00 46.41 94 VAL A N 1
ATOM 766 C CA . VAL A 1 94 ? 12.088 -10.565 -43.382 1.00 46.41 94 VAL A CA 1
ATOM 767 C C . VAL A 1 94 ? 13.151 -11.227 -44.225 1.00 46.41 94 VAL A C 1
ATOM 769 O O . VAL A 1 94 ? 13.960 -10.554 -44.866 1.00 46.41 94 VAL A O 1
ATOM 772 N N . ALA A 1 95 ? 13.265 -12.535 -44.048 1.00 46.19 95 ALA A N 1
ATOM 773 C CA . ALA A 1 95 ? 14.235 -13.354 -44.724 1.00 46.19 95 ALA A CA 1
ATOM 774 C C . ALA A 1 95 ? 13.844 -13.417 -46.205 1.00 46.19 95 ALA A C 1
ATOM 776 O O . ALA A 1 95 ? 13.389 -14.436 -46.697 1.00 46.19 95 ALA A O 1
ATOM 777 N N . GLU A 1 96 ? 14.048 -12.317 -46.920 1.00 48.97 96 GLU A N 1
ATOM 778 C CA . GLU A 1 96 ? 14.405 -12.323 -48.329 1.00 48.97 96 GLU A CA 1
ATOM 779 C C . GLU A 1 96 ? 15.927 -12.161 -48.424 1.00 48.97 96 GLU A C 1
ATOM 781 O O . GLU A 1 96 ? 16.465 -11.334 -49.151 1.00 48.97 96 GLU A O 1
ATOM 786 N N . VAL A 1 97 ? 16.671 -12.978 -47.667 1.00 47.94 97 VAL A N 1
ATOM 787 C CA . VAL A 1 97 ? 18.070 -13.246 -48.010 1.00 47.94 97 VAL A CA 1
ATOM 788 C C . VAL A 1 97 ? 18.041 -14.320 -49.086 1.00 47.94 97 VAL A C 1
ATOM 790 O O . VAL A 1 97 ? 18.285 -15.496 -48.837 1.00 47.94 97 VAL A O 1
ATOM 793 N N . SER A 1 98 ? 17.719 -13.914 -50.310 1.00 52.75 98 SER A N 1
ATOM 794 C CA . SER A 1 98 ? 17.832 -14.796 -51.472 1.00 52.75 98 SER A CA 1
ATOM 795 C C . SER A 1 98 ? 19.295 -15.018 -51.889 1.00 52.75 98 SER A C 1
ATOM 797 O O . SER A 1 98 ? 19.536 -15.790 -52.813 1.00 52.75 98 SER A O 1
ATOM 799 N N . LYS A 1 99 ? 20.288 -14.377 -51.240 1.00 58.97 99 LYS A N 1
ATOM 800 C CA . LYS A 1 99 ? 21.725 -14.593 -51.504 1.00 58.97 99 LYS A CA 1
ATOM 801 C C . LYS A 1 99 ? 22.587 -14.515 -50.224 1.00 58.97 99 LYS A C 1
ATOM 803 O O . LYS A 1 99 ? 22.639 -13.456 -49.599 1.00 58.97 99 LYS A O 1
ATOM 808 N N . PRO A 1 100 ? 23.311 -15.590 -49.847 1.00 56.34 100 PRO A N 1
ATOM 809 C CA . PRO A 1 100 ? 24.069 -15.681 -48.590 1.00 56.34 100 PRO A CA 1
ATOM 810 C C . PRO A 1 100 ? 25.259 -14.709 -48.483 1.00 56.34 100 PRO A C 1
ATOM 812 O O . PRO A 1 100 ? 25.689 -14.386 -47.377 1.00 56.34 100 PRO A O 1
ATOM 815 N N . GLU A 1 101 ? 25.768 -14.186 -49.600 1.00 62.03 101 GLU A N 1
ATOM 816 C CA . GLU A 1 101 ? 26.908 -13.254 -49.609 1.00 62.03 101 GLU A CA 1
ATOM 817 C C . GLU A 1 101 ? 26.575 -11.885 -48.993 1.00 62.03 101 GLU A C 1
ATOM 819 O O . GLU A 1 101 ? 27.416 -11.277 -48.330 1.00 62.03 101 GLU A O 1
ATOM 824 N N . GLN A 1 102 ? 25.333 -11.410 -49.134 1.00 56.84 102 GLN A N 1
ATOM 825 C CA . GLN A 1 102 ? 24.931 -10.091 -48.630 1.00 56.84 102 GLN A CA 1
ATOM 826 C C . GLN A 1 102 ? 24.723 -10.083 -47.108 1.00 56.84 102 GLN A C 1
ATOM 828 O O . GLN A 1 102 ? 25.014 -9.083 -46.452 1.00 56.84 102 GLN A O 1
ATOM 833 N N . ALA A 1 103 ? 24.308 -11.209 -46.519 1.00 57.50 103 ALA A N 1
ATOM 834 C CA . ALA A 1 103 ? 24.145 -11.331 -45.070 1.00 57.50 103 ALA A CA 1
ATOM 835 C C . ALA A 1 103 ? 25.488 -11.244 -44.322 1.00 57.50 103 ALA A C 1
ATOM 837 O O . ALA A 1 103 ? 25.565 -10.628 -43.259 1.00 57.50 103 ALA A O 1
ATOM 838 N N . SER A 1 104 ? 26.561 -11.800 -44.898 1.00 67.62 104 SER A N 1
ATOM 839 C CA . SER A 1 104 ? 27.905 -11.743 -44.305 1.00 67.62 104 SER A CA 1
ATOM 840 C C . SER A 1 104 ? 28.444 -10.308 -44.237 1.00 67.62 104 SER A C 1
ATOM 842 O O . SER A 1 104 ? 28.986 -9.891 -43.213 1.00 67.62 104 SER A O 1
ATOM 844 N N . LEU A 1 105 ? 28.204 -9.518 -45.289 1.00 71.50 105 LEU A N 1
ATOM 845 C CA . LEU A 1 105 ? 28.622 -8.115 -45.366 1.00 71.50 105 LEU A CA 1
ATOM 846 C C . LEU A 1 105 ? 27.880 -7.229 -44.360 1.00 71.50 105 LEU A C 1
ATOM 848 O O . LEU A 1 105 ? 28.493 -6.379 -43.716 1.00 71.50 105 LEU A O 1
ATOM 852 N N . VAL A 1 106 ? 26.576 -7.453 -44.172 1.00 73.81 106 VAL A N 1
ATOM 853 C CA . VAL A 1 106 ? 25.779 -6.702 -43.189 1.00 73.81 106 VAL A CA 1
ATOM 854 C C . VAL A 1 106 ? 26.238 -7.013 -41.762 1.00 73.81 106 VAL A C 1
ATOM 856 O O . VAL A 1 106 ? 26.413 -6.098 -40.958 1.00 73.81 106 VAL A O 1
ATOM 859 N N . ILE A 1 107 ? 26.498 -8.286 -41.447 1.00 76.50 107 ILE A N 1
ATOM 860 C CA . ILE A 1 107 ? 26.988 -8.690 -40.121 1.00 76.50 107 ILE A CA 1
ATOM 861 C C . ILE A 1 107 ? 28.382 -8.100 -39.848 1.00 76.50 107 ILE A C 1
ATOM 863 O O . ILE A 1 107 ? 28.610 -7.561 -38.764 1.00 76.50 107 ILE A O 1
ATOM 867 N N . GLN A 1 108 ? 29.290 -8.136 -40.829 1.00 75.81 108 GLN A N 1
ATOM 868 C CA . GLN A 1 108 ? 30.615 -7.503 -40.748 1.00 75.81 108 GLN A CA 1
ATOM 869 C C . GLN A 1 108 ? 30.509 -5.993 -40.485 1.00 75.81 108 GLN A C 1
ATOM 871 O O . GLN A 1 108 ? 31.102 -5.495 -39.528 1.00 75.81 108 GLN A O 1
ATOM 876 N N . ALA A 1 109 ? 29.677 -5.277 -41.245 1.00 75.00 109 ALA A N 1
ATOM 877 C CA . ALA A 1 109 ? 29.496 -3.834 -41.086 1.00 75.00 109 ALA A CA 1
ATOM 878 C C . ALA A 1 109 ? 28.944 -3.451 -39.698 1.00 75.00 109 ALA A C 1
ATOM 880 O O . ALA A 1 109 ? 29.393 -2.477 -39.086 1.00 75.00 109 ALA A O 1
ATOM 881 N N . VAL A 1 110 ? 28.003 -4.236 -39.161 1.00 79.00 110 VAL A N 1
ATOM 882 C CA . VAL A 1 110 ? 27.446 -4.020 -37.814 1.00 79.00 110 VAL A CA 1
ATOM 883 C C . VAL A 1 110 ? 28.496 -4.279 -36.727 1.00 79.00 110 VAL A C 1
ATOM 885 O O . VAL A 1 110 ? 28.585 -3.520 -35.756 1.00 79.00 110 VAL A O 1
ATOM 888 N N . LEU A 1 111 ? 29.325 -5.315 -36.883 1.00 78.75 111 LEU A N 1
ATOM 889 C CA . LEU A 1 111 ? 30.414 -5.617 -35.950 1.00 78.75 111 LEU A CA 1
ATOM 890 C C . LEU A 1 111 ? 31.504 -4.537 -35.969 1.00 78.75 111 LEU A C 1
ATOM 892 O O . LEU A 1 111 ? 31.978 -4.129 -34.906 1.00 78.75 111 LEU A O 1
ATOM 896 N N . GLU A 1 112 ? 31.855 -4.013 -37.143 1.00 78.19 112 GLU A N 1
ATOM 897 C CA . GLU A 1 112 ? 32.807 -2.908 -37.275 1.00 78.19 112 GLU A CA 1
ATOM 898 C C . GLU A 1 112 ? 32.287 -1.612 -36.646 1.00 78.19 112 GLU A C 1
ATOM 900 O O . GLU A 1 112 ? 33.017 -0.954 -35.898 1.00 78.19 112 GLU A O 1
ATOM 905 N N . ALA A 1 113 ? 31.021 -1.255 -36.886 1.00 75.81 113 ALA A N 1
ATOM 906 C CA . ALA A 1 113 ? 30.399 -0.080 -36.276 1.00 75.81 113 ALA A CA 1
ATOM 907 C C . ALA A 1 113 ? 30.382 -0.186 -34.741 1.00 75.81 113 ALA A C 1
ATOM 909 O O . ALA A 1 113 ? 30.735 0.766 -34.039 1.00 75.81 113 ALA A O 1
ATOM 910 N N . ARG A 1 114 ? 30.063 -1.372 -34.208 1.00 77.12 114 ARG A N 1
ATOM 911 C CA . ARG A 1 114 ? 30.104 -1.651 -32.765 1.00 77.12 114 ARG A CA 1
ATOM 912 C C . ARG A 1 114 ? 31.513 -1.504 -32.186 1.00 77.12 114 ARG A C 1
ATOM 914 O O . ARG A 1 114 ? 31.668 -0.956 -31.095 1.00 77.12 114 ARG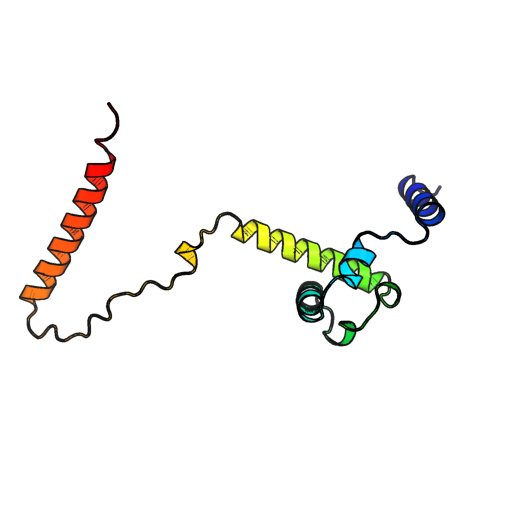 A O 1
ATOM 921 N N . ASN A 1 115 ? 32.534 -1.985 -32.891 1.00 75.94 115 ASN A N 1
ATOM 922 C CA . ASN A 1 115 ? 33.918 -1.899 -32.428 1.00 75.94 115 ASN A CA 1
ATOM 923 C C . ASN A 1 115 ? 34.451 -0.460 -32.465 1.00 75.94 115 ASN A C 1
ATOM 925 O O . ASN A 1 115 ? 35.118 -0.051 -31.517 1.00 75.94 115 ASN A O 1
ATOM 929 N N . LYS A 1 116 ? 34.080 0.339 -33.477 1.00 71.81 116 LYS A N 1
ATOM 930 C CA . LYS A 1 116 ? 34.405 1.778 -33.548 1.00 71.81 116 LYS A CA 1
ATOM 931 C C . LYS A 1 116 ? 33.782 2.580 -32.402 1.00 71.81 116 LYS A C 1
ATOM 933 O O . LYS A 1 116 ? 34.426 3.469 -31.852 1.00 71.81 116 LYS A O 1
ATOM 938 N N . LEU A 1 117 ? 32.558 2.241 -31.994 1.00 68.31 117 LEU A N 1
ATOM 939 C CA . LEU A 1 117 ? 31.913 2.861 -30.830 1.00 68.31 117 LEU A CA 1
ATOM 940 C C . LEU A 1 117 ? 32.605 2.485 -29.510 1.00 68.31 117 LEU A C 1
ATOM 942 O O . LEU A 1 117 ? 32.696 3.315 -28.609 1.00 68.31 117 LEU A O 1
ATOM 946 N N . LYS A 1 118 ? 33.141 1.262 -29.400 1.00 64.88 118 LYS A N 1
ATOM 947 C CA . LYS A 1 118 ? 33.920 0.831 -28.228 1.00 64.88 118 LYS A CA 1
ATOM 948 C C . LYS A 1 118 ? 35.296 1.493 -28.143 1.00 64.88 118 LYS A C 1
ATOM 950 O O . LYS A 1 118 ? 35.733 1.798 -27.039 1.00 64.88 118 LYS A O 1
ATOM 955 N N . THR A 1 119 ? 35.975 1.728 -29.266 1.00 59.41 119 THR A N 1
ATOM 956 C CA . THR A 1 119 ? 37.301 2.375 -29.277 1.00 59.41 119 THR A CA 1
ATOM 957 C C . THR A 1 119 ? 37.219 3.898 -29.174 1.00 59.41 119 THR A C 1
ATOM 959 O O . THR A 1 119 ? 38.048 4.498 -28.496 1.00 59.41 119 THR A O 1
ATOM 962 N N . GLY A 1 120 ? 36.187 4.533 -29.742 1.00 54.56 120 GLY A N 1
ATOM 963 C CA . GLY A 1 120 ? 35.960 5.981 -29.623 1.00 54.56 120 GLY A CA 1
ATOM 964 C C . GLY A 1 120 ? 35.592 6.460 -28.210 1.00 54.56 120 GLY A C 1
ATOM 965 O O . GLY A 1 120 ? 35.766 7.636 -27.896 1.00 54.56 120 GLY A O 1
ATOM 966 N N . ALA A 1 121 ? 35.133 5.560 -27.335 1.00 51.50 121 ALA A N 1
ATOM 967 C CA . ALA A 1 121 ? 34.904 5.852 -25.918 1.00 51.50 121 ALA A CA 1
ATOM 968 C C . ALA A 1 121 ? 36.205 5.916 -25.088 1.00 51.50 121 ALA A C 1
ATOM 970 O O . ALA A 1 121 ? 36.179 6.423 -23.971 1.00 51.50 121 ALA A O 1
ATOM 971 N N . ILE A 1 122 ? 37.338 5.433 -25.619 1.00 49.78 122 ILE A N 1
ATOM 972 C CA . ILE A 1 122 ? 38.620 5.361 -24.894 1.00 49.78 122 ILE A CA 1
ATOM 973 C C . ILE A 1 122 ? 39.485 6.620 -25.122 1.00 49.78 122 ILE A C 1
ATOM 975 O O . ILE A 1 122 ? 40.346 6.921 -24.304 1.00 49.78 122 ILE A O 1
ATOM 979 N N . THR A 1 123 ? 39.237 7.418 -26.171 1.00 48.75 123 THR A N 1
ATOM 980 C CA . THR A 1 123 ? 40.098 8.566 -26.541 1.00 48.75 123 THR A CA 1
ATOM 981 C C . THR A 1 123 ? 39.571 9.952 -26.147 1.00 48.75 123 THR A C 1
ATOM 983 O O . THR A 1 123 ? 40.163 10.953 -26.538 1.00 48.75 123 THR A O 1
ATOM 986 N N . ARG A 1 124 ? 38.487 10.062 -25.367 1.00 45.44 124 ARG A N 1
ATOM 987 C CA . ARG A 1 124 ? 38.098 11.332 -24.718 1.00 45.44 124 ARG A CA 1
ATOM 988 C C . ARG A 1 124 ? 38.517 11.309 -23.254 1.00 45.44 124 ARG A C 1
ATOM 990 O O . ARG A 1 124 ? 37.680 11.094 -22.391 1.00 45.44 124 ARG A O 1
ATOM 997 N N . ASN A 1 125 ? 39.811 11.472 -23.010 1.00 42.75 125 ASN A N 1
ATOM 998 C CA . ASN A 1 125 ? 40.379 12.007 -21.772 1.00 42.75 125 ASN A CA 1
ATOM 999 C C . ASN A 1 125 ? 41.859 12.298 -22.034 1.00 42.75 125 ASN A C 1
ATOM 1001 O O . ASN A 1 125 ? 42.696 11.418 -21.861 1.00 42.75 125 ASN A O 1
ATOM 1005 N N . HIS A 1 126 ? 42.146 13.512 -22.495 1.00 37.03 126 HIS A N 1
ATOM 1006 C CA . HIS A 1 126 ? 43.340 14.281 -22.153 1.00 37.03 126 HIS A CA 1
ATOM 1007 C C . HIS A 1 126 ? 43.055 15.756 -22.412 1.00 37.03 126 HIS A C 1
ATOM 1009 O O . HIS A 1 126 ? 42.497 16.057 -23.492 1.00 37.03 126 HIS A O 1
#

Solvent-accessible surface area (backbone atoms only — not comparable to full-atom values): 7765 Å² total; per-residue (Å²): 134,85,55,72,70,55,56,54,52,52,51,46,52,72,74,46,76,84,67,54,67,65,44,58,52,58,73,71,47,54,65,68,58,40,39,54,44,30,53,58,30,76,42,65,72,86,56,50,84,57,55,72,84,74,54,50,79,67,54,52,52,32,44,52,51,8,51,51,49,54,52,53,51,53,56,72,51,64,83,65,55,80,72,78,75,54,78,79,80,64,77,78,72,70,84,76,70,88,51,76,71,60,56,54,53,54,54,51,52,54,52,52,54,53,49,51,57,60,54,62,68,70,73,80,78,131

pLDDT: mean 78.73, std 16.57, range [37.03, 96.75]

Mean predicted aligned error: 16.3 Å